Protein AF-A0A1Z9GWU0-F1 (afdb_monomer)

Radius of gyration: 18.69 Å; Cα contacts (8 Å, |Δi|>4): 43; chains: 1; bounding box: 45×23×48 Å

Foldseek 3Di:
DQDPVNCCVPVVQDPVNVVVVVLVVLVVVLVVVLVVVCVVCVVQVDPPHDHRDPLSVVLNVQSVCQVVDDDSPDGDHDDDDD

Structure (mmCIF, N/CA/C/O backbone):
data_AF-A0A1Z9GWU0-F1
#
_entry.id   AF-A0A1Z9GWU0-F1
#
loop_
_atom_site.group_PDB
_atom_site.id
_atom_site.type_symbol
_atom_site.label_atom_id
_atom_site.label_alt_id
_atom_site.label_comp_id
_atom_site.label_asym_id
_atom_site.label_entity_id
_atom_site.label_seq_id
_atom_site.pdbx_PDB_ins_code
_atom_site.Cartn_x
_atom_site.Cartn_y
_atom_site.Cartn_z
_atom_site.occupancy
_atom_site.B_iso_or_equiv
_atom_site.auth_seq_id
_atom_site.auth_comp_id
_atom_site.auth_asym_id
_atom_site.auth_atom_id
_atom_site.pdbx_PDB_model_num
ATOM 1 N N . MET A 1 1 ? 13.602 -17.878 -22.715 1.00 44.03 1 MET A N 1
ATOM 2 C CA . MET A 1 1 ? 13.509 -16.723 -21.800 1.00 44.03 1 MET A CA 1
ATOM 3 C C . MET A 1 1 ? 14.112 -15.554 -22.559 1.00 44.03 1 MET A C 1
ATOM 5 O O . MET A 1 1 ? 15.306 -15.603 -22.821 1.00 44.03 1 MET A O 1
ATOM 9 N N . CYS A 1 2 ? 13.278 -14.638 -23.058 1.00 51.09 2 CYS A N 1
ATOM 10 C CA . CYS A 1 2 ? 13.721 -13.499 -23.874 1.00 51.09 2 CYS A CA 1
ATOM 11 C C . CYS A 1 2 ? 14.648 -12.638 -23.008 1.00 51.09 2 CYS A C 1
ATOM 13 O O . CYS A 1 2 ? 14.262 -12.276 -21.893 1.00 51.09 2 CYS A O 1
ATOM 15 N N . ARG A 1 3 ? 15.892 -12.402 -23.438 1.00 62.31 3 ARG A N 1
ATOM 16 C CA . ARG A 1 3 ? 16.819 -11.569 -22.654 1.00 62.31 3 ARG A CA 1
ATOM 17 C C . ARG A 1 3 ? 16.381 -10.112 -22.787 1.00 62.31 3 ARG A C 1
ATOM 19 O O . ARG A 1 3 ? 15.958 -9.710 -23.859 1.00 62.31 3 ARG A O 1
ATOM 26 N N . VAL A 1 4 ? 16.546 -9.308 -21.737 1.00 60.72 4 VAL A N 1
ATOM 27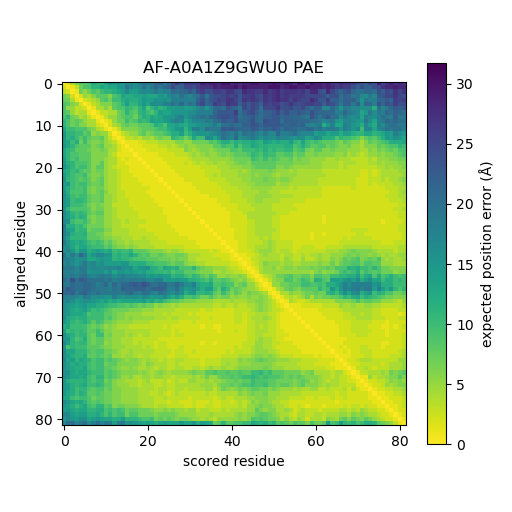 C CA . VAL A 1 4 ? 16.198 -7.868 -21.736 1.00 60.72 4 VAL A CA 1
ATOM 28 C C . VAL A 1 4 ? 16.790 -7.131 -22.953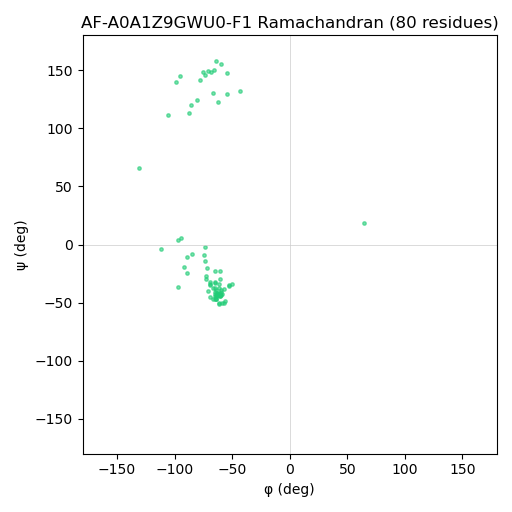 1.00 60.72 4 VAL A C 1
ATOM 30 O O . VAL A 1 4 ? 16.122 -6.319 -23.576 1.00 60.72 4 VAL A O 1
ATOM 33 N N . ARG A 1 5 ? 17.983 -7.544 -23.399 1.00 60.88 5 ARG A N 1
ATOM 34 C CA . ARG A 1 5 ? 18.648 -7.049 -24.614 1.00 60.88 5 ARG A CA 1
ATOM 35 C C . ARG A 1 5 ? 17.875 -7.288 -25.927 1.00 60.88 5 ARG A C 1
ATOM 37 O O . ARG A 1 5 ? 17.944 -6.459 -26.820 1.00 60.88 5 ARG A O 1
ATOM 44 N N . GLU A 1 6 ? 17.132 -8.391 -26.050 1.00 62.06 6 GLU A N 1
ATOM 45 C CA . GLU A 1 6 ? 16.288 -8.664 -27.230 1.00 62.06 6 GLU A CA 1
ATOM 46 C C . GLU A 1 6 ? 15.035 -7.774 -27.264 1.00 62.06 6 GLU A C 1
ATOM 48 O O . GLU A 1 6 ? 14.524 -7.492 -28.342 1.00 62.06 6 GLU A O 1
ATOM 53 N N . LEU A 1 7 ? 14.533 -7.311 -26.112 1.00 60.84 7 LEU A N 1
ATOM 54 C CA . LEU A 1 7 ? 13.377 -6.407 -26.062 1.00 60.84 7 LEU A CA 1
ATOM 55 C C . LEU A 1 7 ? 13.730 -5.005 -26.579 1.00 60.84 7 LEU A C 1
ATOM 57 O O . LEU A 1 7 ? 12.944 -4.428 -27.330 1.00 60.84 7 LEU A O 1
ATOM 61 N N . ASP A 1 8 ? 14.918 -4.504 -26.244 1.00 64.56 8 ASP A N 1
ATOM 62 C CA . ASP A 1 8 ? 15.430 -3.228 -26.759 1.00 64.56 8 ASP A CA 1
ATOM 63 C C . ASP A 1 8 ? 15.707 -3.313 -28.272 1.00 64.56 8 ASP A C 1
ATOM 65 O O . ASP A 1 8 ? 15.226 -2.495 -29.053 1.00 64.56 8 ASP A O 1
ATOM 69 N N . GLU A 1 9 ? 16.377 -4.379 -28.724 1.00 68.38 9 GLU A N 1
ATOM 70 C CA . GLU A 1 9 ? 16.753 -4.549 -30.137 1.00 68.38 9 GLU A CA 1
ATOM 71 C C . GLU A 1 9 ? 15.551 -4.809 -31.074 1.00 68.38 9 GLU A C 1
ATOM 73 O O . GLU A 1 9 ? 15.579 -4.388 -32.232 1.00 68.38 9 GLU A O 1
ATOM 78 N N . VAL A 1 10 ? 14.489 -5.482 -30.606 1.00 70.62 10 VAL A N 1
ATOM 79 C CA . VAL A 1 10 ? 13.325 -5.853 -31.442 1.00 70.62 10 VAL A CA 1
ATOM 80 C C . VA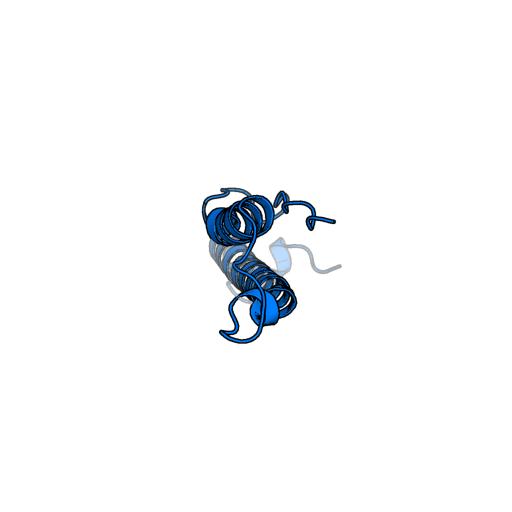L A 1 10 ? 12.165 -4.864 -31.319 1.00 70.62 10 VAL A C 1
ATOM 82 O O . VAL A 1 10 ? 11.481 -4.602 -32.309 1.00 70.62 10 VAL A O 1
ATOM 85 N N . PHE A 1 11 ? 11.928 -4.311 -30.126 1.00 70.88 11 PHE A N 1
ATOM 86 C CA . PHE A 1 11 ? 10.780 -3.438 -29.854 1.00 70.88 11 PHE A CA 1
ATOM 87 C C . PHE A 1 11 ? 11.171 -1.978 -29.589 1.00 70.88 11 PHE A C 1
ATOM 89 O O . PHE A 1 11 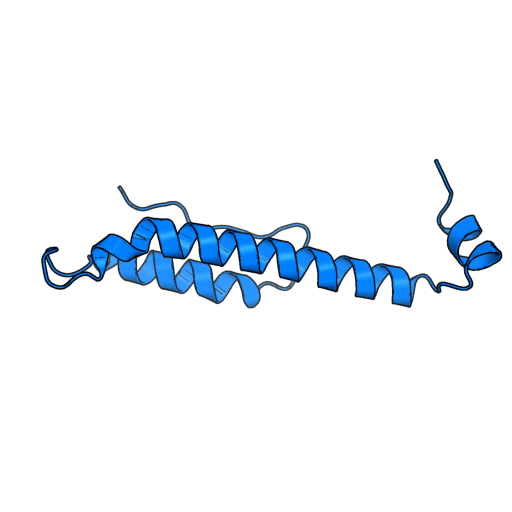? 10.279 -1.141 -29.454 1.00 70.88 11 PHE A O 1
ATOM 96 N N . GLY A 1 12 ? 12.470 -1.653 -29.541 1.00 77.56 12 GLY A N 1
ATOM 97 C CA . GLY A 1 12 ? 12.965 -0.291 -29.306 1.00 77.56 12 GLY A CA 1
ATOM 98 C C . GLY A 1 12 ? 12.606 0.260 -27.925 1.00 77.56 12 GLY A C 1
ATOM 99 O O . GLY A 1 12 ? 12.569 1.476 -27.739 1.00 77.56 12 GLY A O 1
ATOM 100 N N . ALA A 1 13 ? 12.254 -0.623 -26.989 1.00 77.69 13 ALA A N 1
ATOM 101 C CA . ALA A 1 13 ? 11.888 -0.252 -25.636 1.00 77.69 13 ALA A CA 1
ATOM 102 C C . ALA A 1 13 ? 13.153 -0.183 -24.783 1.00 77.69 13 ALA A C 1
ATOM 104 O O . ALA A 1 13 ? 13.770 -1.205 -24.491 1.00 77.69 13 ALA A O 1
ATOM 105 N N . THR A 1 14 ? 13.498 1.025 -24.351 1.00 83.81 14 THR A N 1
ATOM 106 C CA . THR A 1 14 ? 14.628 1.233 -23.444 1.00 83.81 14 THR A CA 1
ATOM 107 C C . THR A 1 14 ? 14.348 0.601 -22.077 1.00 83.81 14 THR A C 1
ATOM 109 O O . THR A 1 14 ? 13.206 0.587 -21.608 1.00 83.81 14 THR A O 1
ATOM 112 N N . ASP A 1 15 ? 15.396 0.154 -21.381 1.00 81.62 15 ASP A N 1
ATOM 113 C CA . ASP A 1 15 ? 15.292 -0.411 -20.024 1.00 81.62 15 ASP A CA 1
ATOM 114 C C . ASP A 1 15 ? 14.539 0.515 -19.048 1.00 81.62 15 ASP A C 1
ATOM 116 O O . ASP A 1 15 ? 13.777 0.055 -18.193 1.00 81.62 15 ASP A O 1
ATOM 120 N N . ALA A 1 16 ? 14.696 1.833 -19.210 1.00 86.00 16 ALA A N 1
ATOM 121 C CA . ALA A 1 16 ? 13.992 2.837 -18.417 1.00 86.00 16 ALA A CA 1
ATOM 122 C C . ALA A 1 16 ? 12.472 2.804 -18.650 1.00 86.00 16 ALA A C 1
ATOM 124 O O . ALA A 1 16 ? 11.706 2.815 -17.690 1.00 86.00 16 ALA A O 1
ATOM 125 N N . GLN A 1 17 ? 12.029 2.693 -19.907 1.00 85.44 17 GLN A N 1
ATOM 126 C CA . GLN A 1 17 ? 10.604 2.597 -20.246 1.00 85.44 17 GLN A CA 1
ATOM 127 C C . GLN A 1 17 ? 9.986 1.290 -19.744 1.00 85.44 17 GLN A C 1
ATOM 129 O O . GLN A 1 17 ? 8.840 1.281 -19.295 1.00 85.44 17 GLN A O 1
ATOM 134 N N . ILE A 1 18 ? 10.738 0.187 -19.803 1.00 86.06 18 ILE A N 1
ATOM 135 C CA . ILE A 1 18 ? 10.298 -1.110 -19.272 1.00 86.06 18 ILE A CA 1
ATOM 136 C C . ILE A 1 18 ? 10.121 -1.022 -17.752 1.00 86.06 18 ILE A C 1
ATOM 138 O O . ILE A 1 18 ? 9.107 -1.478 -17.225 1.00 86.06 18 ILE A O 1
ATOM 142 N N . THR A 1 19 ? 11.075 -0.395 -17.061 1.00 88.19 19 THR A N 1
ATOM 143 C CA . THR A 1 19 ? 11.032 -0.209 -15.604 1.00 88.19 19 THR A CA 1
ATOM 144 C C . THR A 1 19 ? 9.860 0.681 -15.188 1.00 88.19 19 THR A C 1
ATOM 146 O O . THR A 1 19 ? 9.078 0.294 -14.325 1.00 88.19 19 THR A O 1
ATOM 149 N N . GLU A 1 20 ? 9.654 1.818 -15.856 1.00 89.31 20 GLU A N 1
ATOM 150 C CA . GLU A 1 20 ? 8.516 2.709 -15.588 1.00 89.31 20 GLU A CA 1
ATOM 151 C C . GLU A 1 20 ? 7.168 2.009 -15.834 1.00 89.31 20 GLU A C 1
ATOM 153 O O . GLU A 1 20 ? 6.226 2.133 -15.046 1.00 89.31 20 GLU A O 1
ATOM 158 N N . ALA A 1 21 ? 7.061 1.234 -16.919 1.00 88.81 21 ALA A N 1
ATOM 159 C CA . ALA A 1 21 ? 5.861 0.457 -17.203 1.00 88.81 21 ALA A CA 1
ATOM 160 C C . ALA A 1 21 ? 5.599 -0.599 -16.120 1.00 88.81 21 ALA A C 1
ATOM 162 O O . ALA A 1 21 ? 4.453 -0.755 -15.698 1.00 88.81 21 ALA A O 1
ATOM 163 N N . TYR A 1 22 ? 6.646 -1.277 -15.648 1.00 89.94 22 TYR A N 1
ATOM 164 C CA . TYR A 1 22 ? 6.559 -2.241 -14.558 1.00 89.94 22 TYR A CA 1
ATOM 165 C C . TYR A 1 22 ? 6.080 -1.594 -13.254 1.00 89.94 22 TYR A C 1
ATOM 167 O O . TYR A 1 22 ? 5.107 -2.064 -12.664 1.00 89.94 22 TYR A O 1
ATOM 175 N N . GLU A 1 23 ? 6.703 -0.489 -12.836 1.00 89.69 23 GLU A N 1
ATOM 176 C CA . GLU A 1 23 ? 6.323 0.239 -11.620 1.00 89.69 23 GLU A CA 1
ATOM 177 C C . GLU A 1 23 ? 4.868 0.705 -11.674 1.00 89.69 23 GLU A C 1
ATOM 179 O O . GLU A 1 23 ? 4.123 0.552 -10.705 1.00 89.69 23 GLU A O 1
ATOM 184 N N . ARG A 1 24 ? 4.430 1.225 -12.824 1.00 90.00 24 ARG A N 1
ATOM 185 C CA . ARG A 1 24 ? 3.043 1.650 -13.027 1.00 90.00 24 ARG A CA 1
ATOM 186 C C . ARG A 1 24 ? 2.059 0.493 -12.873 1.00 90.00 24 ARG A C 1
ATOM 188 O O . ARG A 1 24 ? 1.107 0.634 -12.108 1.00 90.00 24 ARG A O 1
ATOM 195 N N . CYS A 1 25 ? 2.295 -0.637 -13.544 1.00 92.50 25 CYS A N 1
ATOM 196 C CA . CYS A 1 25 ? 1.426 -1.811 -13.424 1.00 92.50 25 CYS A CA 1
ATOM 197 C C . CYS A 1 25 ? 1.384 -2.329 -11.979 1.00 92.50 25 CYS A C 1
ATOM 199 O O . CYS A 1 25 ? 0.311 -2.588 -11.442 1.00 92.50 25 CYS A O 1
ATOM 201 N N . ARG A 1 26 ? 2.539 -2.397 -11.305 1.00 93.3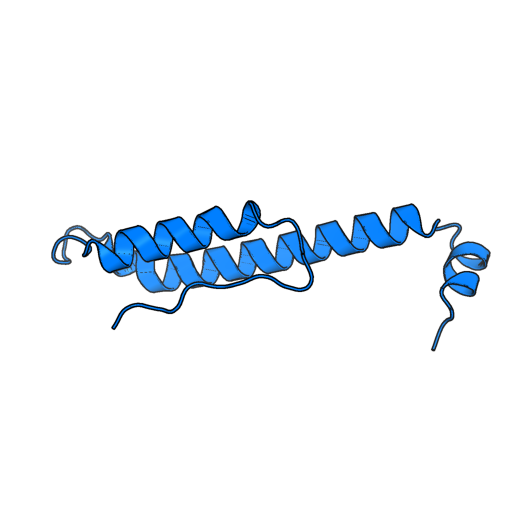1 26 ARG A N 1
ATOM 202 C CA . ARG A 1 26 ? 2.607 -2.816 -9.898 1.00 93.31 26 ARG A CA 1
ATOM 203 C C . ARG A 1 26 ? 1.806 -1.894 -8.985 1.00 93.31 26 ARG A C 1
ATOM 205 O O . ARG A 1 26 ? 1.093 -2.370 -8.105 1.00 93.31 26 ARG A O 1
ATOM 212 N N . TRP A 1 27 ? 1.889 -0.580 -9.185 1.00 93.00 27 TRP A N 1
ATOM 213 C CA . TRP A 1 27 ? 1.107 0.373 -8.400 1.00 93.00 27 TRP A CA 1
ATOM 214 C C . TRP A 1 27 ? -0.401 0.252 -8.628 1.00 93.00 27 TRP A C 1
ATOM 216 O O . TRP A 1 27 ? -1.169 0.489 -7.693 1.00 93.00 27 TRP A O 1
ATOM 226 N N . GLU A 1 28 ? -0.838 -0.108 -9.834 1.00 94.25 28 GLU A N 1
ATOM 227 C CA . GLU A 1 28 ? -2.246 -0.400 -10.119 1.00 94.25 28 GLU A CA 1
ATOM 228 C C . GLU A 1 28 ? -2.727 -1.625 -9.331 1.00 94.25 28 GLU A C 1
ATOM 230 O O . GLU A 1 28 ? -3.739 -1.530 -8.632 1.00 94.25 28 GLU A O 1
ATOM 235 N N . ASP A 1 29 ? -1.954 -2.714 -9.332 1.00 93.94 29 ASP A N 1
ATOM 236 C CA . ASP A 1 29 ? -2.264 -3.926 -8.563 1.00 93.94 29 ASP A CA 1
ATOM 237 C C . ASP A 1 29 ? -2.327 -3.649 -7.053 1.00 93.94 29 ASP A C 1
ATOM 239 O O . ASP A 1 29 ? -3.264 -4.067 -6.367 1.00 93.94 29 ASP A O 1
ATOM 243 N N . ILE A 1 30 ? -1.363 -2.885 -6.525 1.00 94.31 30 ILE A N 1
ATOM 244 C CA . ILE A 1 30 ? -1.329 -2.484 -5.111 1.00 94.31 30 ILE A CA 1
ATOM 245 C C . ILE A 1 30 ? -2.577 -1.668 -4.750 1.00 94.31 30 ILE A C 1
ATOM 247 O O . ILE A 1 30 ? -3.201 -1.905 -3.714 1.00 94.31 30 ILE A O 1
ATOM 251 N N . ARG A 1 31 ? -2.981 -0.713 -5.595 1.00 95.00 31 ARG A N 1
ATOM 252 C CA . ARG A 1 31 ? -4.192 0.092 -5.360 1.00 95.00 31 ARG A CA 1
ATOM 253 C C . ARG A 1 31 ? -5.452 -0.766 -5.404 1.00 95.00 31 ARG A C 1
ATOM 255 O O . ARG A 1 31 ? -6.302 -0.604 -4.534 1.00 95.00 31 ARG A O 1
ATOM 262 N N . ALA A 1 32 ? -5.540 -1.706 -6.343 1.00 95.56 32 ALA A N 1
ATOM 263 C CA . ALA A 1 32 ? -6.655 -2.641 -6.418 1.00 95.56 32 ALA A CA 1
ATOM 264 C C . ALA A 1 32 ? -6.741 -3.524 -5.161 1.00 95.56 32 ALA A C 1
ATOM 266 O O . ALA A 1 32 ? -7.823 -3.702 -4.600 1.00 95.56 32 ALA A O 1
ATOM 267 N N . HIS A 1 33 ? -5.603 -4.021 -4.665 1.00 94.94 33 HIS A N 1
ATOM 268 C CA . HIS A 1 33 ? -5.560 -4.804 -3.431 1.00 94.94 33 HIS A CA 1
ATOM 269 C C . HIS A 1 33 ? -5.970 -3.981 -2.203 1.00 94.94 33 HIS A C 1
ATOM 271 O O . HIS A 1 33 ? -6.768 -4.438 -1.384 1.00 94.94 33 HIS A O 1
ATOM 277 N N . ARG A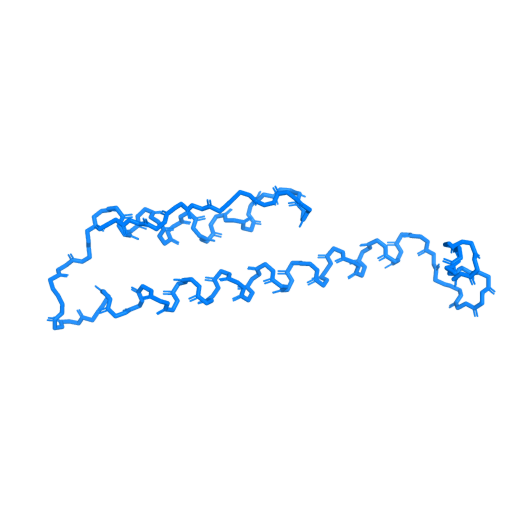 1 34 ? -5.490 -2.735 -2.099 1.00 95.31 34 ARG A N 1
ATOM 278 C CA . ARG A 1 34 ? -5.922 -1.792 -1.060 1.00 95.31 34 ARG A CA 1
ATOM 279 C C . ARG A 1 34 ? -7.435 -1.591 -1.096 1.00 95.31 34 ARG A C 1
ATOM 281 O O . ARG A 1 34 ? -8.076 -1.651 -0.050 1.00 95.31 34 ARG A O 1
ATOM 288 N N . ASP A 1 35 ? -7.998 -1.337 -2.272 1.00 95.06 35 ASP A N 1
ATOM 289 C CA . ASP A 1 35 ? -9.427 -1.060 -2.419 1.00 95.06 35 ASP A CA 1
ATOM 290 C C . ASP A 1 35 ? -10.268 -2.288 -2.043 1.00 95.06 35 ASP A C 1
ATOM 292 O O . ASP A 1 35 ? -11.277 -2.148 -1.351 1.00 95.06 35 ASP A O 1
ATOM 296 N N . TYR A 1 36 ? -9.797 -3.493 -2.383 1.00 94.69 36 TYR A N 1
ATOM 297 C CA . TYR A 1 36 ? -10.381 -4.749 -1.911 1.00 94.69 36 TYR A CA 1
ATOM 298 C C . TYR A 1 36 ? -10.385 -4.849 -0.377 1.00 94.69 36 TYR A C 1
ATOM 300 O O . TYR A 1 36 ? -11.432 -5.109 0.213 1.00 94.69 36 TYR A O 1
ATOM 308 N N . LEU A 1 37 ? -9.251 -4.604 0.288 1.00 93.56 37 LEU A N 1
ATOM 309 C CA . LEU A 1 37 ? -9.154 -4.669 1.753 1.00 93.56 37 LEU A CA 1
ATOM 310 C C . LEU A 1 37 ? -10.025 -3.612 2.449 1.00 93.56 37 LEU A C 1
ATOM 312 O O . LEU A 1 37 ? -10.675 -3.903 3.453 1.00 93.56 37 LEU A O 1
ATOM 316 N N . ILE A 1 38 ? -10.094 -2.396 1.898 1.00 92.06 38 ILE A N 1
ATOM 317 C CA . ILE A 1 38 ? -10.981 -1.347 2.411 1.00 92.06 38 ILE A CA 1
ATOM 318 C C . ILE A 1 38 ? -12.445 -1.778 2.274 1.00 92.06 38 ILE A C 1
ATOM 320 O O . ILE A 1 38 ? -13.197 -1.619 3.237 1.00 92.06 38 ILE A O 1
ATOM 324 N N . ALA A 1 39 ? -12.834 -2.353 1.131 1.00 92.56 39 ALA A N 1
ATOM 325 C CA . ALA A 1 39 ? -14.195 -2.826 0.883 1.00 92.56 39 ALA A CA 1
ATOM 326 C C . ALA A 1 39 ? -14.625 -3.928 1.865 1.00 92.56 39 ALA A C 1
ATOM 328 O O . ALA A 1 39 ? -15.762 -3.920 2.333 1.00 92.56 39 ALA A O 1
ATOM 329 N N . GLN A 1 40 ? -13.711 -4.828 2.247 1.00 91.06 40 GLN A N 1
ATOM 330 C CA . GLN A 1 40 ? -13.985 -5.856 3.260 1.00 91.06 40 GLN A CA 1
ATOM 331 C C . GLN A 1 40 ? -14.355 -5.260 4.622 1.00 91.06 40 GLN A C 1
ATOM 333 O O . GLN A 1 40 ? -15.128 -5.861 5.353 1.00 91.06 40 GLN A O 1
ATOM 338 N N . SER A 1 41 ? -13.840 -4.075 4.954 1.00 87.88 41 SER A N 1
ATOM 339 C CA . SER A 1 41 ? -14.134 -3.363 6.208 1.00 87.88 41 SER A CA 1
ATOM 340 C C . SER A 1 41 ? -15.227 -2.295 6.079 1.00 87.88 41 SER A C 1
ATOM 342 O O . SER A 1 41 ? -15.479 -1.549 7.025 1.00 87.88 41 SER A O 1
ATOM 344 N N . ASP A 1 42 ? -15.860 -2.161 4.910 1.00 85.94 42 ASP A N 1
ATOM 345 C CA . ASP A 1 42 ? -16.747 -1.026 4.635 1.00 85.94 42 ASP A CA 1
ATOM 346 C C . ASP A 1 42 ? -18.075 -1.110 5.392 1.00 85.94 42 ASP A C 1
ATOM 348 O O . ASP A 1 42 ? -18.614 -0.092 5.821 1.00 85.94 42 ASP A O 1
ATOM 352 N N . TYR A 1 43 ? -18.538 -2.332 5.666 1.00 83.12 43 TYR A N 1
ATOM 353 C CA . TYR A 1 43 ? -19.751 -2.581 6.445 1.00 83.12 43 TYR A CA 1
ATOM 354 C C . TYR A 1 43 ? -19.681 -2.022 7.876 1.00 83.12 43 TYR A C 1
ATOM 356 O O . TYR A 1 43 ? -20.724 -1.760 8.462 1.00 83.12 43 TYR A O 1
ATOM 364 N N . LEU A 1 44 ? -18.478 -1.811 8.429 1.00 83.38 44 LEU A N 1
ATOM 365 C CA . LEU A 1 44 ? -18.270 -1.228 9.762 1.00 83.38 44 LEU A CA 1
ATOM 366 C C . LEU A 1 44 ? -18.547 0.280 9.813 1.00 83.38 44 LEU A C 1
ATOM 368 O 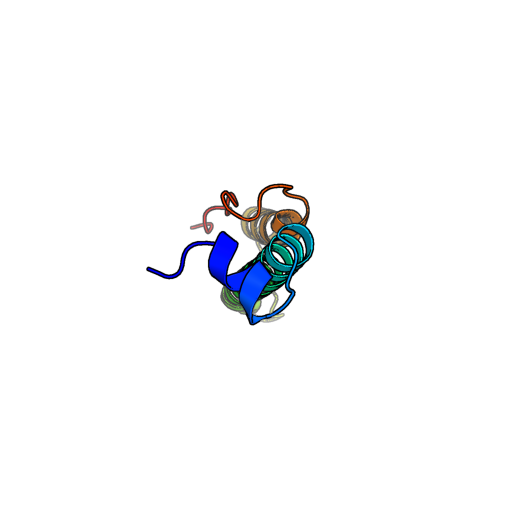O . LEU A 1 44 ? -18.634 0.853 10.894 1.00 83.38 44 LEU A O 1
ATOM 372 N N . ALA A 1 45 ? -18.643 0.938 8.655 1.00 76.94 45 ALA A N 1
ATOM 373 C CA . ALA A 1 45 ? -18.963 2.359 8.553 1.00 76.94 45 ALA A CA 1
ATOM 374 C C . ALA A 1 45 ? -20.470 2.615 8.346 1.00 76.94 45 ALA A C 1
ATOM 376 O O . ALA A 1 45 ? -20.872 3.756 8.105 1.00 76.94 45 ALA A O 1
ATOM 377 N N . LEU A 1 46 ? -21.306 1.572 8.402 1.00 84.00 46 LEU A N 1
ATOM 378 C CA . LEU A 1 46 ? -22.754 1.698 8.268 1.00 84.00 46 LEU A CA 1
ATOM 379 C C . LEU A 1 46 ? -23.372 2.267 9.551 1.00 84.00 46 LEU A C 1
ATOM 381 O O . LEU A 1 46 ? -22.911 2.010 10.658 1.00 84.00 46 LEU A O 1
ATOM 385 N N . GLN A 1 47 ? -24.465 3.017 9.404 1.00 74.62 47 GLN A N 1
ATOM 386 C CA . GLN A 1 47 ? -25.171 3.627 10.543 1.00 74.62 47 GLN A CA 1
ATOM 387 C C . GLN A 1 47 ? -25.798 2.592 11.492 1.00 74.62 47 GLN A C 1
ATOM 389 O O . GLN A 1 47 ? -26.029 2.899 12.657 1.00 74.62 47 GLN A O 1
ATOM 394 N N . ASP A 1 48 ? -26.065 1.381 10.991 1.00 76.31 48 ASP A N 1
ATOM 395 C CA . ASP A 1 48 ? -26.642 0.270 11.758 1.00 76.31 48 ASP A CA 1
ATOM 396 C C . ASP A 1 48 ? -25.591 -0.551 12.527 1.00 76.31 48 ASP A C 1
ATOM 398 O O . ASP A 1 48 ? -25.949 -1.417 13.329 1.00 76.31 48 ASP A O 1
ATOM 402 N N . THR A 1 49 ? -24.296 -0.309 12.301 1.00 70.44 49 THR A N 1
ATOM 403 C CA . THR A 1 49 ? -23.213 -0.934 13.071 1.00 70.44 49 THR A CA 1
ATOM 404 C C . THR A 1 49 ? -22.771 -0.024 14.217 1.00 70.44 49 THR A C 1
ATOM 406 O O . THR A 1 49 ? -22.779 1.195 14.054 1.00 70.44 49 THR A O 1
ATOM 409 N N . PRO A 1 50 ? -22.381 -0.580 15.383 1.00 73.25 50 PRO A N 1
ATOM 410 C CA . PRO A 1 50 ? -21.745 0.219 16.427 1.00 73.25 50 PRO A CA 1
ATOM 411 C C . PRO A 1 50 ? -20.523 0.943 15.852 1.00 73.25 50 PRO A C 1
ATOM 413 O O . PRO A 1 50 ? -19.869 0.403 14.957 1.00 73.25 50 PRO A O 1
ATOM 416 N N . ASP A 1 51 ? -20.239 2.144 16.367 1.00 74.88 51 ASP A N 1
ATOM 417 C CA . ASP A 1 51 ? -19.144 2.991 15.887 1.00 74.88 51 ASP A CA 1
ATOM 418 C C . ASP A 1 51 ? -17.867 2.174 15.648 1.00 74.88 51 ASP A C 1
ATOM 420 O O . ASP A 1 51 ? -17.448 1.371 16.491 1.00 74.88 51 ASP A O 1
ATOM 424 N N . MET A 1 52 ? -17.252 2.380 14.480 1.00 80.12 52 MET A N 1
ATOM 425 C CA . MET A 1 52 ? -16.031 1.685 14.086 1.00 80.12 52 MET A CA 1
ATOM 426 C C . MET A 1 52 ? -14.955 1.869 15.161 1.00 80.12 52 MET A C 1
ATOM 428 O O . MET A 1 52 ? -14.670 2.992 15.583 1.00 80.12 52 MET A O 1
ATOM 432 N N . THR A 1 53 ? -14.342 0.769 15.607 1.00 86.38 53 THR A N 1
ATOM 433 C CA . THR A 1 53 ? -13.315 0.845 16.652 1.00 86.38 53 THR A CA 1
ATOM 434 C C . THR A 1 53 ? -12.097 1.637 16.165 1.00 86.38 53 THR A C 1
ATOM 436 O O . THR A 1 53 ? -11.836 1.764 14.960 1.00 86.38 53 THR A O 1
ATOM 439 N N . ASN A 1 54 ? -11.312 2.160 17.111 1.00 88.25 54 ASN A N 1
ATOM 440 C CA . ASN A 1 54 ? -10.063 2.855 16.790 1.00 88.25 54 ASN A CA 1
ATOM 441 C C . ASN A 1 54 ? -9.114 1.958 15.980 1.00 88.25 54 ASN A C 1
ATOM 443 O O . ASN A 1 54 ? -8.522 2.425 15.014 1.00 88.25 54 ASN 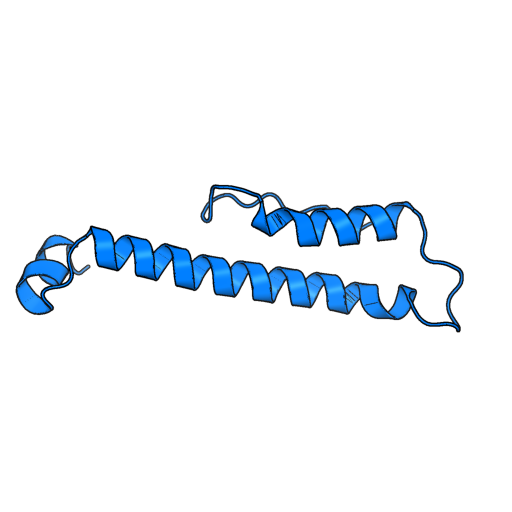A O 1
ATOM 447 N N . GLU A 1 55 ? -9.054 0.662 16.299 1.00 89.88 55 GLU A N 1
ATOM 448 C CA . GLU A 1 55 ? -8.223 -0.322 15.591 1.00 89.88 55 GLU A CA 1
ATOM 449 C C . GLU A 1 55 ? -8.596 -0.432 14.106 1.00 89.88 55 GLU A C 1
ATOM 451 O O . GLU A 1 55 ? -7.726 -0.422 13.237 1.00 89.88 55 GLU A O 1
ATOM 456 N N . TRP A 1 56 ? -9.894 -0.457 13.786 1.00 89.88 56 TRP A N 1
ATOM 457 C CA . TRP A 1 56 ? -10.366 -0.471 12.398 1.00 89.88 56 TRP A CA 1
ATOM 458 C C . TRP A 1 56 ? -10.106 0.853 11.675 1.00 89.88 56 TRP A C 1
ATOM 460 O O . TRP A 1 56 ? -9.784 0.861 10.483 1.00 89.88 56 TRP A O 1
ATOM 470 N N . THR A 1 57 ? -10.198 1.976 12.388 1.00 89.75 57 THR A N 1
ATOM 471 C CA . THR A 1 57 ? -9.858 3.299 11.843 1.00 89.75 57 THR A CA 1
ATOM 472 C C . THR A 1 57 ? -8.372 3.391 11.496 1.00 89.75 57 THR A C 1
ATOM 474 O O . THR A 1 57 ? -8.024 3.802 10.386 1.00 89.75 57 THR A O 1
ATOM 477 N N . GLU A 1 58 ? -7.502 2.950 12.404 1.00 92.44 58 GLU A N 1
ATOM 478 C CA . GLU A 1 58 ? -6.052 2.890 12.208 1.00 92.44 58 GLU A CA 1
ATOM 479 C C . GLU A 1 58 ? -5.677 1.921 11.083 1.00 92.44 58 GLU A C 1
ATOM 481 O O . GLU A 1 58 ? -4.896 2.283 10.204 1.00 92.44 58 GLU A O 1
ATOM 486 N N . TYR A 1 59 ? -6.301 0.741 11.031 1.00 94.00 59 TYR A N 1
ATOM 487 C CA . TYR A 1 59 ? -6.119 -0.230 9.952 1.00 94.00 59 TYR A CA 1
ATOM 488 C C . TYR A 1 59 ? -6.448 0.368 8.577 1.00 94.00 59 TYR A C 1
ATOM 490 O O . TYR A 1 59 ? -5.629 0.319 7.656 1.00 94.00 59 TYR A O 1
ATOM 498 N N . ARG A 1 60 ? -7.619 1.004 8.428 1.00 93.06 60 ARG A N 1
ATOM 499 C CA . ARG A 1 60 ? -8.024 1.633 7.157 1.00 93.06 60 ARG A CA 1
ATOM 500 C C . ARG A 1 60 ? -7.112 2.797 6.778 1.00 93.06 60 ARG A C 1
ATOM 502 O O . ARG A 1 60 ? -6.891 3.030 5.588 1.00 93.06 60 ARG A O 1
ATOM 509 N N . GLN A 1 61 ? -6.577 3.525 7.756 1.00 93.00 61 GLN A N 1
ATOM 510 C CA . GLN A 1 61 ? -5.595 4.572 7.497 1.00 93.00 61 GLN A CA 1
ATOM 511 C C . GLN A 1 61 ? -4.256 3.980 7.032 1.00 93.00 61 GLN A C 1
ATOM 513 O O . GLN A 1 61 ? -3.726 4.421 6.011 1.00 93.00 61 GLN A O 1
ATOM 518 N N . ALA A 1 62 ? -3.772 2.925 7.689 1.00 94.38 62 ALA A N 1
ATOM 519 C CA . ALA A 1 62 ? -2.559 2.213 7.300 1.00 94.38 62 ALA A CA 1
ATOM 520 C C . ALA A 1 62 ? -2.658 1.631 5.878 1.00 94.38 62 ALA A C 1
ATOM 522 O O . ALA A 1 62 ? -1.707 1.744 5.107 1.00 94.38 62 ALA A O 1
ATOM 523 N N . LEU A 1 63 ? -3.825 1.105 5.479 1.00 94.62 63 LEU A N 1
ATOM 524 C CA . LEU A 1 63 ? -4.079 0.658 4.102 1.00 94.62 63 LEU A CA 1
ATOM 525 C C . LEU A 1 63 ? -3.930 1.788 3.075 1.00 94.62 63 LEU A C 1
ATOM 527 O O . LEU A 1 63 ? -3.374 1.582 1.998 1.00 94.62 63 LEU A O 1
ATOM 531 N N . ARG A 1 64 ? -4.413 2.997 3.382 1.00 93.56 64 ARG A N 1
ATOM 532 C CA . ARG A 1 64 ? -4.251 4.163 2.493 1.00 93.56 64 ARG A CA 1
ATOM 533 C C . ARG A 1 64 ? -2.800 4.621 2.419 1.00 93.56 64 ARG A C 1
ATOM 535 O O . ARG A 1 64 ? -2.351 5.042 1.356 1.00 93.56 64 ARG A O 1
ATOM 542 N N . ASP A 1 65 ? -2.072 4.495 3.519 1.00 95.19 65 ASP A N 1
ATOM 543 C CA . ASP A 1 65 ? -0.671 4.891 3.617 1.00 95.19 65 ASP A CA 1
ATOM 544 C C . ASP A 1 65 ? 0.292 3.928 2.903 1.00 95.19 65 ASP A C 1
ATOM 546 O O . ASP A 1 65 ? 1.444 4.291 2.674 1.00 95.19 65 ASP A O 1
ATOM 550 N N . VAL A 1 66 ? -0.177 2.765 2.433 1.00 92.62 66 VAL A N 1
ATOM 551 C CA . VAL A 1 66 ? 0.599 1.842 1.583 1.00 92.62 66 VAL A CA 1
ATOM 552 C C . VAL A 1 6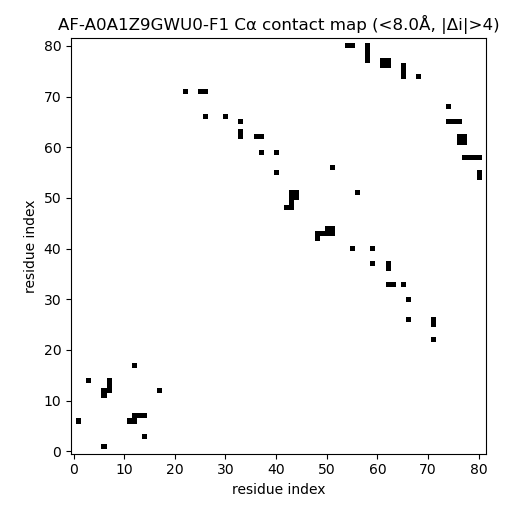6 ? 1.187 2.539 0.350 1.00 92.62 66 VAL A C 1
ATOM 554 O O . VAL A 1 66 ? 2.325 2.273 -0.023 1.00 92.62 66 VAL A O 1
ATOM 557 N N . THR A 1 67 ? 0.476 3.502 -0.247 1.00 89.50 67 THR A N 1
ATOM 558 C CA . THR A 1 67 ? 0.980 4.241 -1.421 1.00 89.50 67 THR A CA 1
ATOM 559 C C . THR A 1 67 ? 2.074 5.262 -1.099 1.00 89.50 67 THR A C 1
ATOM 561 O O . THR A 1 67 ? 2.556 5.932 -2.006 1.00 89.50 67 THR A O 1
ATOM 564 N N . LYS A 1 68 ? 2.436 5.436 0.178 1.00 92.00 68 LYS A N 1
ATOM 565 C CA . LYS A 1 68 ? 3.574 6.266 0.606 1.00 92.00 68 LYS A CA 1
ATOM 566 C C . LYS A 1 68 ? 4.881 5.471 0.667 1.00 92.00 68 LYS A C 1
ATOM 568 O O . LYS A 1 68 ? 5.936 6.074 0.848 1.00 92.00 68 LYS A O 1
ATOM 573 N N . GLN A 1 69 ? 4.819 4.143 0.557 1.00 91.00 69 GLN A N 1
ATOM 574 C CA . GLN A 1 69 ? 6.007 3.297 0.489 1.00 91.00 69 GLN A CA 1
ATOM 575 C C . GLN A 1 69 ? 6.706 3.492 -0.863 1.00 91.00 69 GLN A C 1
ATOM 577 O O . GLN A 1 69 ? 6.067 3.809 -1.863 1.00 91.00 69 GLN A O 1
ATOM 582 N N . SER A 1 70 ? 8.029 3.339 -0.887 1.00 87.50 70 SER A N 1
ATOM 583 C CA . SER A 1 70 ? 8.839 3.563 -2.091 1.00 87.50 70 SER A CA 1
ATOM 584 C C . SER A 1 70 ? 9.062 2.303 -2.924 1.00 87.50 70 SER A C 1
ATOM 586 O O . SER A 1 70 ? 9.441 2.411 -4.084 1.00 87.50 70 SER A O 1
ATOM 588 N N . ASP A 1 71 ? 8.875 1.123 -2.332 1.00 89.56 71 ASP A N 1
ATOM 589 C CA . ASP A 1 71 ? 9.221 -0.159 -2.940 1.00 89.56 71 ASP A CA 1
ATOM 590 C C . ASP A 1 71 ? 7.959 -0.898 -3.405 1.00 89.56 71 ASP A C 1
ATOM 592 O O . ASP A 1 71 ? 7.156 -1.355 -2.593 1.00 89.56 71 ASP A O 1
ATOM 596 N N . VAL A 1 72 ? 7.788 -1.017 -4.724 1.00 86.75 72 VAL A N 1
ATOM 597 C CA . VAL A 1 72 ? 6.671 -1.750 -5.341 1.00 86.75 72 VAL A CA 1
ATOM 598 C C . VAL A 1 72 ? 6.790 -3.266 -5.182 1.00 86.75 72 VAL A C 1
ATOM 600 O O . VAL A 1 72 ? 5.786 -3.974 -5.315 1.00 86.75 72 VAL A O 1
ATOM 603 N N . ASP A 1 73 ? 7.997 -3.770 -4.915 1.00 88.06 73 ASP A N 1
ATOM 604 C CA . ASP A 1 73 ? 8.312 -5.184 -4.743 1.00 88.06 73 ASP A CA 1
ATOM 605 C C . ASP A 1 73 ? 8.172 -5.667 -3.302 1.00 88.06 73 ASP A C 1
ATOM 607 O O . ASP A 1 73 ? 7.870 -6.843 -3.081 1.00 88.06 73 ASP A O 1
ATOM 611 N N . ASN A 1 74 ? 8.284 -4.755 -2.337 1.00 91.38 74 ASN A N 1
ATOM 612 C CA . ASN A 1 74 ? 8.247 -5.064 -0.914 1.00 91.38 74 ASN A CA 1
ATOM 613 C C . ASN A 1 74 ? 7.277 -4.160 -0.137 1.00 91.38 74 ASN A C 1
ATOM 615 O O . ASN A 1 74 ? 7.671 -3.370 0.724 1.00 91.38 74 ASN A O 1
ATOM 619 N N . ILE A 1 75 ? 5.985 -4.294 -0.438 1.00 92.81 75 ILE A N 1
ATOM 620 C CA . ILE A 1 75 ? 4.932 -3.583 0.287 1.00 92.81 75 ILE A CA 1
ATOM 621 C C . ILE A 1 75 ? 4.614 -4.293 1.602 1.00 92.81 75 ILE A C 1
ATOM 623 O O . ILE A 1 75 ? 4.212 -5.458 1.622 1.00 92.81 75 ILE A O 1
ATOM 627 N N . THR A 1 76 ? 4.704 -3.549 2.702 1.00 93.50 76 THR A N 1
ATOM 628 C CA . THR A 1 76 ? 4.219 -4.005 4.009 1.00 93.50 76 THR A CA 1
ATOM 629 C C . THR A 1 76 ? 2.731 -3.692 4.150 1.00 93.50 76 THR A C 1
ATOM 631 O O . THR A 1 76 ? 2.338 -2.524 4.094 1.00 93.50 76 THR A O 1
ATOM 634 N N . TRP A 1 77 ? 1.912 -4.726 4.351 1.00 93.44 77 TRP A N 1
ATOM 635 C CA . TRP A 1 77 ? 0.470 -4.603 4.575 1.00 93.44 77 TRP A CA 1
ATOM 636 C C . TRP A 1 77 ? 0.135 -4.686 6.069 1.00 93.44 77 TRP A C 1
ATOM 638 O O . TRP A 1 77 ? 0.726 -5.509 6.770 1.00 93.44 77 TRP A O 1
ATOM 648 N N . PRO A 1 78 ? -0.804 -3.865 6.574 1.00 93.88 78 PRO A N 1
ATOM 649 C CA . PRO A 1 78 ? -1.267 -3.980 7.950 1.00 93.88 78 PRO A CA 1
ATOM 650 C C . PRO A 1 78 ? -2.060 -5.279 8.153 1.00 93.88 78 PRO A C 1
ATOM 652 O O . PRO A 1 78 ? -2.756 -5.746 7.248 1.00 93.88 78 PRO A O 1
ATOM 655 N N . GLU A 1 79 ? -1.983 -5.846 9.356 1.00 92.12 79 GLU A N 1
ATOM 656 C CA . GLU A 1 79 ? -2.777 -7.016 9.736 1.00 92.12 79 GLU A CA 1
ATOM 657 C C . GLU A 1 79 ? -4.218 -6.614 10.058 1.00 92.12 79 GLU A C 1
ATOM 659 O O . GLU A 1 79 ? -4.470 -5.563 10.649 1.00 92.12 79 GLU A O 1
ATOM 664 N N . THR A 1 80 ? -5.175 -7.450 9.656 1.00 88.56 80 THR A N 1
ATOM 665 C CA . THR A 1 80 ? -6.593 -7.214 9.931 1.00 88.56 80 THR A CA 1
ATOM 666 C C . THR A 1 80 ? -6.866 -7.318 11.439 1.00 88.56 80 THR A C 1
ATOM 668 O O . THR A 1 80 ? -6.470 -8.318 12.047 1.00 88.56 80 THR A O 1
ATOM 671 N N . PRO A 1 81 ? -7.552 -6.330 12.047 1.00 85.38 81 PRO A N 1
ATOM 672 C CA . PRO A 1 81 ? -7.985 -6.401 13.442 1.00 85.38 81 PRO A CA 1
ATOM 673 C C . PRO A 1 81 ? -8.918 -7.596 13.689 1.00 85.38 81 PRO A C 1
ATOM 675 O O . PRO A 1 81 ? -9.572 -8.082 12.762 1.00 85.38 81 PRO A O 1
ATOM 678 N N . LYS A 1 82 ? -8.969 -8.077 14.935 1.00 76.69 82 LYS A N 1
ATOM 679 C CA . LYS A 1 82 ? -9.818 -9.209 15.345 1.00 76.69 82 LYS A CA 1
ATOM 680 C C . LYS A 1 82 ? -11.182 -8.771 15.858 1.00 76.69 82 LYS A C 1
ATOM 682 O O . LYS A 1 82 ? -11.282 -7.653 16.402 1.00 76.69 82 LYS A O 1
#

Solvent-accessible surface area (backbone atoms only — not comparable to full-atom values): 5100 Å² total; per-residue (Å²): 131,86,52,73,69,54,46,32,76,74,70,71,46,50,71,67,58,54,50,53,50,47,54,51,53,44,50,50,54,52,49,53,52,40,52,53,57,48,56,75,54,47,70,43,74,37,90,91,38,73,81,63,50,69,64,56,54,52,43,55,48,48,49,62,50,48,78,74,57,90,49,84,90,69,73,80,76,76,77,81,79,133

Nearest PDB structures (foldseek):
  5t51-assembly1_A  TM=5.324E-01  e=7.868E+00  Kluyveromyces lactis NRRL Y-1140

Mean predicted aligned error: 7.54 Å

Sequence (82 aa):
MCRVRELDEVFGATDAQITEAYERCRWEDIRAHRDYLIAQSDYLALQDTPDMTNEWTEYRQALRDVTKQSDVDNITWPETPK

pLDDT: mean 84.9, std 11.23, range [44.03, 95.56]

Secondary structure (DSSP, 8-state):
---HHHHHHHH---HHHHHHHHHHHHHHHHHHHHHHHHHHTGGGGSTTS----HHHHHHHHHHHHGGG-S-SSSPPPPPPP-